Protein AF-A0A926H5A7-F1 (afdb_monomer_lite)

pLDDT: mean 89.4, std 13.28, range [42.44, 97.94]

Radius of gyration: 13.39 Å; chains: 1; bounding box: 25×28×42 Å

Structure (mmCIF, N/CA/C/O backbone):
data_AF-A0A926H5A7-F1
#
_entry.id   AF-A0A926H5A7-F1
#
loop_
_atom_site.group_PDB
_atom_site.id
_atom_site.type_symbol
_atom_site.label_atom_id
_atom_site.label_alt_id
_atom_site.label_comp_id
_atom_site.label_asym_id
_atom_site.label_entity_id
_atom_site.label_seq_id
_atom_site.pdbx_PDB_ins_code
_atom_site.Cartn_x
_atom_site.Cartn_y
_atom_site.Cartn_z
_atom_site.occupancy
_atom_site.B_iso_or_equiv
_atom_site.auth_seq_id
_atom_site.auth_comp_id
_atom_site.auth_asym_id
_atom_site.auth_atom_id
_atom_site.pdbx_PDB_model_num
ATOM 1 N N . THR A 1 1 ? 0.804 -11.809 -27.645 1.00 42.44 1 THR A N 1
ATOM 2 C CA . THR A 1 1 ? 2.170 -12.193 -27.236 1.00 42.44 1 THR A CA 1
ATOM 3 C C . THR A 1 1 ? 2.254 -12.156 -25.725 1.00 42.44 1 THR A C 1
ATOM 5 O O . THR A 1 1 ? 2.288 -11.071 -25.164 1.00 42.44 1 THR A O 1
ATOM 8 N N . TYR A 1 2 ? 2.195 -13.306 -25.051 1.00 43.31 2 TYR A N 1
ATOM 9 C CA . TYR A 1 2 ? 2.361 -13.363 -23.597 1.00 43.31 2 TYR A CA 1
ATOM 10 C C . TYR A 1 2 ? 3.860 -13.321 -23.297 1.00 43.31 2 TYR A C 1
ATOM 12 O O . TYR A 1 2 ? 4.586 -14.261 -23.611 1.00 43.31 2 TYR A O 1
ATOM 20 N N . ARG A 1 3 ? 4.339 -12.186 -22.779 1.00 58.47 3 ARG A N 1
ATOM 21 C CA . ARG A 1 3 ? 5.703 -12.058 -22.261 1.00 58.47 3 ARG A CA 1
ATOM 22 C C . ARG A 1 3 ? 5.795 -13.004 -21.065 1.00 58.47 3 ARG A C 1
ATOM 24 O O . ARG A 1 3 ? 5.071 -12.811 -20.092 1.00 58.47 3 ARG A O 1
ATOM 31 N N . LEU A 1 4 ? 6.619 -14.042 -21.188 1.00 52.50 4 LEU A N 1
ATOM 32 C CA . LEU A 1 4 ? 6.917 -14.981 -20.112 1.00 52.50 4 LEU A CA 1
ATOM 33 C C . LEU A 1 4 ? 7.320 -14.167 -18.877 1.00 52.50 4 LEU A C 1
ATOM 35 O O . LEU A 1 4 ? 8.293 -13.413 -18.921 1.00 52.50 4 LEU A O 1
ATOM 39 N N . LEU A 1 5 ? 6.519 -14.259 -17.816 1.00 55.81 5 LEU A N 1
ATOM 40 C CA . LEU A 1 5 ? 6.909 -13.770 -16.500 1.00 55.81 5 LEU A CA 1
ATOM 41 C C . LEU A 1 5 ? 8.203 -14.497 -16.123 1.00 55.81 5 LEU A C 1
ATOM 43 O O . LEU A 1 5 ? 8.330 -15.693 -16.396 1.00 55.81 5 LEU A O 1
ATOM 47 N N . HIS A 1 6 ? 9.167 -13.771 -15.555 1.00 59.41 6 HIS A N 1
ATOM 48 C CA . HIS A 1 6 ? 10.396 -14.372 -15.048 1.00 59.41 6 HIS A CA 1
ATOM 49 C C . HIS A 1 6 ? 10.049 -15.602 -14.190 1.00 59.41 6 HIS A C 1
ATOM 51 O O . HIS A 1 6 ? 9.127 -15.507 -13.371 1.00 59.41 6 HIS A O 1
ATOM 57 N N . PRO A 1 7 ? 10.764 -16.732 -14.343 1.00 60.44 7 PRO A N 1
ATOM 58 C CA . PRO A 1 7 ? 10.534 -17.930 -13.531 1.00 60.44 7 PRO A CA 1
ATOM 59 C C . PRO A 1 7 ? 10.657 -17.663 -12.014 1.00 60.44 7 PRO A C 1
ATOM 61 O O . PRO A 1 7 ? 10.159 -18.452 -11.218 1.00 60.44 7 PRO A O 1
ATOM 64 N N . ASP A 1 8 ? 11.228 -16.516 -11.627 1.00 69.00 8 ASP A N 1
ATOM 65 C CA . ASP A 1 8 ? 11.512 -16.101 -10.249 1.00 69.00 8 ASP A CA 1
ATOM 66 C C . ASP A 1 8 ? 10.448 -15.177 -9.612 1.00 69.00 8 ASP A C 1
ATOM 68 O O . ASP A 1 8 ? 10.595 -14.745 -8.465 1.00 69.00 8 ASP A O 1
ATOM 72 N N . GLY A 1 9 ? 9.349 -14.885 -10.319 1.00 77.88 9 GLY A N 1
ATOM 73 C CA . GLY A 1 9 ? 8.314 -13.957 -9.849 1.00 77.88 9 GLY A CA 1
ATOM 74 C C . GLY A 1 9 ? 8.688 -12.477 -10.027 1.00 77.88 9 GLY A C 1
ATOM 75 O O . GLY A 1 9 ? 9.773 -12.134 -10.485 1.00 77.88 9 GLY A O 1
ATOM 76 N N . ILE A 1 10 ? 7.745 -11.576 -9.727 1.00 87.19 10 ILE A N 1
ATOM 77 C CA . ILE A 1 10 ? 7.905 -10.124 -9.959 1.00 87.19 10 ILE A CA 1
ATOM 78 C C . ILE A 1 10 ? 8.623 -9.439 -8.789 1.00 87.19 10 ILE A C 1
ATOM 80 O O . ILE A 1 10 ? 9.503 -8.611 -8.996 1.00 87.19 10 ILE A O 1
ATOM 84 N N . ALA A 1 11 ? 8.212 -9.757 -7.563 1.00 88.62 11 ALA A N 1
ATOM 85 C CA . ALA A 1 11 ? 8.762 -9.247 -6.314 1.00 88.62 11 ALA A CA 1
ATOM 86 C C . ALA A 1 11 ? 8.364 -10.204 -5.183 1.00 88.62 11 ALA A C 1
ATOM 88 O O . ALA A 1 11 ? 7.317 -10.851 -5.256 1.00 88.62 11 ALA A O 1
ATOM 89 N N . ARG A 1 12 ? 9.166 -10.282 -4.118 1.00 90.69 12 ARG A N 1
ATOM 90 C CA . ARG A 1 12 ? 8.734 -10.942 -2.877 1.00 90.69 12 ARG A CA 1
ATOM 91 C C . ARG A 1 12 ? 7.733 -10.041 -2.162 1.00 90.69 12 ARG A C 1
ATOM 93 O O . ARG A 1 12 ? 7.983 -8.845 -2.058 1.00 90.69 12 ARG A O 1
ATOM 100 N N . ALA A 1 13 ? 6.625 -10.598 -1.685 1.00 92.69 13 ALA A N 1
ATOM 101 C CA . ALA A 1 13 ? 5.668 -9.858 -0.867 1.00 92.69 13 ALA A CA 1
ATOM 102 C C . ALA A 1 13 ? 6.305 -9.416 0.461 1.00 92.69 13 ALA A C 1
ATOM 104 O O . ALA A 1 13 ? 7.246 -10.051 0.947 1.00 92.69 13 ALA A O 1
ATOM 105 N N . LEU A 1 14 ? 5.782 -8.340 1.049 1.00 92.56 14 LEU A N 1
ATOM 106 C CA . LEU A 1 14 ? 6.096 -7.998 2.432 1.00 92.56 14 LEU A CA 1
ATOM 107 C C . LEU A 1 14 ? 5.528 -9.081 3.352 1.00 92.56 14 LEU A C 1
ATOM 109 O O . LEU A 1 14 ? 4.371 -9.471 3.221 1.00 92.56 14 LEU A O 1
ATOM 113 N N . GLU A 1 15 ? 6.341 -9.560 4.289 1.00 90.94 15 GLU A N 1
ATOM 114 C CA . GLU A 1 15 ? 5.894 -10.535 5.283 1.00 90.94 15 GLU A CA 1
ATOM 115 C C . GLU A 1 15 ? 4.702 -9.997 6.090 1.00 90.94 15 GLU A C 1
ATOM 117 O O . GLU A 1 15 ? 4.697 -8.831 6.502 1.00 90.94 15 GLU A O 1
ATOM 122 N N . GLY A 1 16 ? 3.696 -10.851 6.304 1.00 87.00 16 GLY A N 1
ATOM 123 C CA . GLY A 1 16 ? 2.480 -10.503 7.045 1.00 87.00 16 GLY A CA 1
ATOM 124 C C . GLY A 1 16 ? 1.538 -9.549 6.305 1.00 87.00 16 GLY A C 1
ATOM 125 O O . GLY A 1 16 ? 0.686 -8.930 6.938 1.00 87.00 16 GLY A O 1
ATOM 126 N N . SER A 1 17 ? 1.702 -9.397 4.989 1.00 89.50 17 SER A N 1
ATOM 127 C CA . SER A 1 17 ? 0.847 -8.567 4.146 1.00 89.50 17 SER A CA 1
ATOM 128 C C . SER A 1 17 ? 0.310 -9.353 2.954 1.00 89.50 17 SER A C 1
ATOM 130 O O . SER A 1 17 ? 0.993 -10.218 2.406 1.00 89.50 17 SER A O 1
ATOM 132 N N . GLU A 1 18 ? -0.917 -9.034 2.550 1.00 86.69 18 GLU A N 1
ATOM 133 C CA . GLU A 1 18 ? -1.653 -9.752 1.505 1.00 86.69 18 GLU A CA 1
ATOM 134 C C . GLU A 1 18 ? -2.159 -8.805 0.409 1.00 86.69 18 GLU A C 1
ATOM 136 O O . GLU A 1 18 ? -2.044 -9.116 -0.777 1.00 86.69 18 GLU A O 1
ATOM 141 N N . ASP A 1 19 ? -2.673 -7.628 0.781 1.00 92.88 19 ASP A N 1
ATOM 142 C CA . ASP A 1 19 ? -3.260 -6.671 -0.159 1.00 92.88 19 ASP A CA 1
ATOM 143 C C . ASP A 1 19 ? -2.210 -5.780 -0.835 1.00 92.88 19 ASP A C 1
ATOM 145 O O . ASP A 1 19 ? -1.398 -5.119 -0.181 1.00 92.88 19 ASP A O 1
ATOM 149 N N . PHE A 1 20 ? -2.282 -5.696 -2.165 1.00 95.81 20 PHE A N 1
ATOM 150 C CA . PHE A 1 20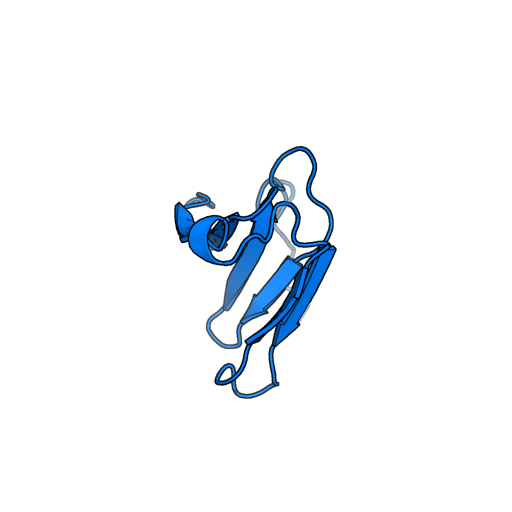 ? -1.445 -4.817 -2.979 1.00 95.81 20 PHE A CA 1
ATOM 151 C C . PHE A 1 20 ? -2.209 -4.274 -4.192 1.00 95.81 20 PHE A C 1
ATOM 153 O O . PHE A 1 20 ? -3.211 -4.842 -4.626 1.00 95.81 20 PHE A O 1
ATOM 160 N N . VAL A 1 21 ? -1.708 -3.184 -4.778 1.00 97.25 21 VAL A N 1
ATOM 161 C CA . VAL A 1 21 ? -2.210 -2.630 -6.046 1.00 97.25 21 VAL A CA 1
ATOM 162 C C . VAL A 1 21 ? -1.064 -2.277 -6.987 1.00 97.25 21 VAL A C 1
ATOM 164 O O . VAL A 1 21 ? 0.029 -1.920 -6.548 1.00 97.25 21 VAL A O 1
ATOM 167 N N . TRP A 1 22 ? -1.329 -2.350 -8.291 1.00 96.06 22 TRP A N 1
ATOM 168 C CA . TRP A 1 22 ? -0.461 -1.788 -9.325 1.00 96.06 22 TRP A CA 1
ATOM 169 C C . TRP A 1 22 ? -0.916 -0.378 -9.675 1.00 96.06 22 TRP A C 1
ATOM 171 O O . TRP A 1 22 ? -2.090 -0.153 -9.970 1.00 96.06 22 TRP A O 1
ATOM 181 N N . THR A 1 23 ? 0.017 0.563 -9.694 1.00 96.44 23 THR A N 1
ATOM 182 C CA . THR A 1 23 ? -0.210 1.891 -10.259 1.00 96.44 23 THR A CA 1
ATOM 183 C C . THR A 1 23 ? -0.082 1.849 -11.791 1.00 96.44 23 THR A C 1
ATOM 185 O O . THR A 1 23 ? 0.596 0.971 -12.341 1.00 96.44 23 THR A O 1
ATOM 188 N N . PRO A 1 24 ? -0.650 2.834 -12.511 1.00 95.62 24 PRO A N 1
ATOM 189 C CA . PRO A 1 24 ? -0.474 2.944 -13.961 1.00 95.62 24 PRO A CA 1
ATOM 190 C C . PRO A 1 24 ? 0.984 3.101 -14.417 1.00 95.62 24 PRO A C 1
ATOM 192 O O . PRO A 1 24 ? 1.306 2.749 -15.549 1.00 95.62 24 PRO A O 1
ATOM 195 N N . ASP A 1 25 ? 1.874 3.609 -13.554 1.00 93.44 25 ASP A N 1
ATOM 196 C CA . ASP A 1 25 ? 3.307 3.748 -13.854 1.00 93.44 25 ASP A CA 1
ATOM 197 C C . ASP A 1 25 ? 4.123 2.470 -13.573 1.00 93.44 25 ASP A C 1
ATOM 199 O O . ASP A 1 25 ? 5.346 2.474 -13.715 1.00 93.44 25 ASP A O 1
ATOM 203 N N . GLY A 1 26 ? 3.459 1.371 -13.194 1.00 93.31 26 GLY A N 1
ATOM 204 C CA . GLY A 1 26 ? 4.102 0.086 -12.921 1.00 93.31 26 GLY A CA 1
ATOM 205 C C . GLY A 1 26 ? 4.745 -0.012 -11.535 1.00 93.31 26 GLY A C 1
ATOM 206 O O . GLY A 1 26 ? 5.586 -0.882 -11.311 1.00 93.31 26 GLY A O 1
ATOM 207 N N . THR A 1 27 ? 4.375 0.868 -10.606 1.00 94.75 27 THR A N 1
ATOM 208 C CA . THR A 1 27 ? 4.747 0.762 -9.193 1.00 94.75 27 THR A CA 1
ATOM 209 C C . THR A 1 27 ? 3.782 -0.182 -8.478 1.00 94.75 27 THR A C 1
ATOM 211 O O . THR A 1 27 ? 2.566 -0.089 -8.629 1.00 94.75 27 THR A O 1
ATOM 214 N N . LEU A 1 28 ? 4.315 -1.092 -7.672 1.00 96.19 28 LEU A N 1
ATOM 215 C CA . LEU A 1 28 ? 3.542 -1.872 -6.713 1.00 96.19 28 LEU A CA 1
ATOM 216 C C . LEU A 1 28 ? 3.407 -1.088 -5.411 1.00 96.19 28 LEU A C 1
ATOM 218 O O . LEU A 1 28 ? 4.406 -0.581 -4.903 1.00 96.19 28 LEU A O 1
ATOM 222 N N . LEU A 1 29 ? 2.202 -1.042 -4.853 1.00 97.44 29 LEU A N 1
ATOM 223 C CA . LEU A 1 29 ? 1.935 -0.529 -3.511 1.00 97.44 29 LEU A CA 1
ATOM 224 C C . LEU A 1 29 ? 1.420 -1.659 -2.623 1.00 97.44 29 LEU A C 1
ATOM 226 O O . LEU A 1 29 ? 0.550 -2.414 -3.048 1.00 97.44 29 LEU A O 1
ATOM 230 N N . MET A 1 30 ? 1.937 -1.755 -1.401 1.00 97.31 30 MET A N 1
ATOM 231 C CA . MET A 1 30 ? 1.557 -2.774 -0.416 1.00 97.31 30 MET A CA 1
ATOM 232 C C . MET A 1 30 ? 1.681 -2.194 0.993 1.00 97.31 30 MET A C 1
ATOM 234 O O . MET A 1 30 ? 2.564 -1.374 1.254 1.00 97.31 30 MET A O 1
ATOM 238 N N . CYS A 1 31 ? 0.806 -2.601 1.908 1.00 96.19 31 CYS A N 1
ATOM 239 C CA . CYS A 1 31 ? 0.817 -2.113 3.289 1.00 96.19 31 CYS A CA 1
ATOM 240 C C . CYS A 1 31 ? 1.404 -3.140 4.252 1.00 96.19 31 CYS A C 1
ATOM 242 O O . CYS A 1 31 ? 1.200 -4.329 4.066 1.00 96.19 31 CYS A O 1
ATOM 244 N N . ARG A 1 32 ? 2.059 -2.710 5.331 1.00 95.75 32 ARG A N 1
ATOM 245 C CA . ARG A 1 32 ? 2.392 -3.578 6.471 1.00 95.75 32 ARG A CA 1
ATOM 246 C C . ARG A 1 32 ? 2.198 -2.795 7.764 1.00 95.75 32 ARG A C 1
ATOM 248 O O . ARG A 1 32 ? 2.878 -1.791 7.977 1.00 95.75 32 ARG A O 1
ATOM 255 N N . GLY A 1 33 ? 1.266 -3.239 8.607 1.00 95.62 33 GLY A N 1
ATOM 256 C CA . GLY A 1 33 ? 0.800 -2.435 9.738 1.00 95.62 33 GLY A CA 1
ATOM 257 C C . GLY A 1 33 ? 0.207 -1.112 9.250 1.00 95.62 33 GLY A C 1
ATOM 258 O O . GLY A 1 33 ? -0.585 -1.090 8.308 1.00 95.62 33 GLY A O 1
ATOM 259 N N . ALA A 1 34 ? 0.645 -0.005 9.846 1.00 96.56 34 ALA A N 1
ATOM 260 C CA . ALA A 1 34 ? 0.252 1.355 9.478 1.00 96.56 34 ALA A CA 1
ATOM 261 C C . ALA A 1 34 ? 1.059 1.961 8.314 1.00 96.56 34 ALA A C 1
ATOM 263 O O . ALA A 1 34 ? 0.859 3.125 7.971 1.00 96.56 34 ALA A O 1
ATOM 264 N N . ILE A 1 35 ? 1.999 1.216 7.726 1.00 97.56 35 ILE A N 1
ATOM 265 C CA . ILE A 1 35 ? 2.976 1.756 6.776 1.00 97.56 35 ILE A CA 1
ATOM 266 C C . ILE A 1 35 ? 2.622 1.326 5.352 1.00 97.56 35 ILE A C 1
ATOM 268 O O . ILE A 1 35 ? 2.401 0.145 5.079 1.00 97.56 35 ILE A O 1
ATOM 272 N N . LEU A 1 36 ? 2.611 2.287 4.428 1.00 97.69 36 LEU A N 1
ATOM 273 C CA . LEU A 1 36 ? 2.514 2.063 2.989 1.00 97.69 36 LEU A CA 1
ATOM 274 C C . LEU A 1 36 ? 3.918 1.990 2.388 1.00 97.69 36 LEU A C 1
ATOM 276 O O . LEU A 1 36 ? 4.734 2.891 2.588 1.00 97.69 36 LEU A O 1
ATOM 280 N N . TYR A 1 37 ? 4.177 0.947 1.610 1.00 97.81 37 TYR A N 1
ATOM 281 C CA . TYR A 1 37 ? 5.422 0.738 0.881 1.00 97.81 37 TYR A CA 1
ATOM 282 C C . TYR A 1 37 ? 5.184 0.787 -0.627 1.00 97.81 37 TYR A C 1
ATOM 284 O O . TYR A 1 37 ? 4.086 0.502 -1.107 1.00 97.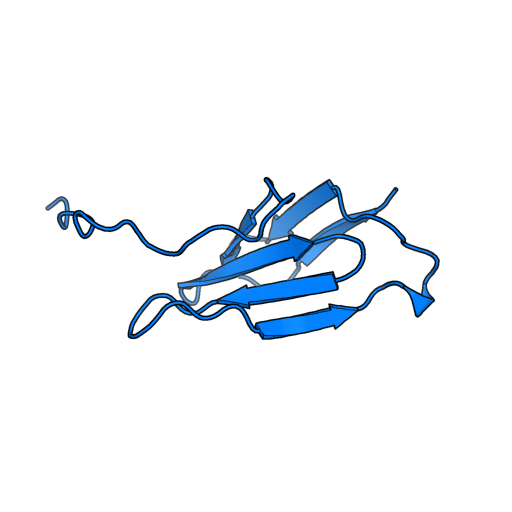81 37 TYR A O 1
ATOM 292 N N . GLN A 1 38 ? 6.244 1.096 -1.371 1.00 96.81 38 GLN A N 1
ATOM 293 C CA . GLN A 1 38 ? 6.277 1.051 -2.828 1.00 96.81 38 GLN A CA 1
ATOM 294 C C . GLN A 1 38 ? 7.424 0.175 -3.345 1.00 96.81 38 GLN A C 1
ATOM 296 O O . GLN A 1 38 ? 8.467 0.071 -2.696 1.00 96.81 38 GLN A O 1
ATOM 301 N N . CYS A 1 39 ? 7.256 -0.414 -4.528 1.00 95.38 39 CYS A N 1
ATOM 302 C CA . CYS A 1 39 ? 8.290 -1.180 -5.220 1.00 95.38 39 CYS A CA 1
ATOM 303 C C . CYS A 1 39 ? 8.208 -0.969 -6.742 1.00 95.38 39 CYS A C 1
ATOM 305 O O . CYS A 1 39 ? 7.124 -1.033 -7.317 1.00 95.38 39 CYS A O 1
ATOM 307 N N . LYS A 1 40 ? 9.354 -0.751 -7.408 1.00 93.06 40 LYS A N 1
ATOM 308 C CA . LYS A 1 40 ? 9.473 -0.749 -8.879 1.00 93.06 40 LYS A CA 1
ATOM 309 C C . LYS A 1 40 ? 10.177 -2.031 -9.347 1.00 93.06 40 LYS A C 1
ATOM 311 O O . LYS A 1 40 ? 11.392 -2.131 -9.188 1.00 93.06 40 LYS A O 1
ATOM 316 N N . PRO A 1 41 ? 9.468 -3.000 -9.954 1.00 85.69 41 PRO A N 1
ATOM 317 C CA . PRO A 1 41 ? 10.041 -4.325 -10.225 1.00 85.69 41 PRO A CA 1
ATOM 318 C C . PRO A 1 41 ? 11.106 -4.401 -11.327 1.00 85.69 41 PRO A C 1
ATOM 320 O O . PRO A 1 41 ? 11.728 -5.442 -11.492 1.00 85.69 41 PRO A O 1
ATOM 323 N N . ALA A 1 42 ? 11.314 -3.332 -12.103 1.00 77.38 42 ALA A N 1
ATOM 324 C CA . ALA A 1 42 ? 12.014 -3.405 -13.386 1.00 77.38 42 ALA A CA 1
ATOM 325 C C . ALA A 1 42 ? 13.488 -3.855 -13.323 1.00 77.38 42 ALA A C 1
ATOM 327 O O . ALA A 1 42 ? 13.938 -4.441 -14.298 1.00 77.38 42 ALA A O 1
ATOM 328 N N . ASN A 1 43 ? 14.228 -3.610 -12.229 1.00 63.31 43 ASN A N 1
ATOM 329 C CA . ASN A 1 43 ? 15.681 -3.878 -12.188 1.00 63.31 43 ASN A CA 1
ATOM 330 C C . ASN A 1 43 ? 16.213 -4.522 -10.894 1.00 63.31 43 ASN A C 1
ATOM 332 O O . ASN A 1 43 ? 17.341 -5.001 -10.886 1.00 63.31 43 ASN A O 1
ATOM 336 N N . ALA A 1 44 ? 15.432 -4.517 -9.815 1.00 73.25 44 ALA A N 1
ATOM 337 C CA . ALA A 1 44 ? 15.676 -5.219 -8.552 1.00 73.25 44 ALA A CA 1
ATOM 338 C C . ALA A 1 44 ? 14.525 -4.815 -7.619 1.00 73.25 44 ALA A C 1
ATOM 340 O O . ALA A 1 44 ? 14.514 -3.678 -7.139 1.00 73.25 44 ALA A O 1
ATOM 341 N N . PRO A 1 45 ? 13.507 -5.664 -7.422 1.00 80.19 45 PRO A N 1
ATOM 342 C CA . PRO A 1 45 ? 12.342 -5.294 -6.634 1.00 80.19 45 PRO A CA 1
ATOM 343 C C . PRO A 1 45 ? 12.720 -5.097 -5.160 1.00 80.19 45 PRO A C 1
ATOM 345 O O . PRO A 1 45 ? 12.847 -6.057 -4.402 1.00 80.19 45 PRO A O 1
ATOM 348 N N . THR A 1 46 ? 12.862 -3.836 -4.755 1.00 91.12 46 THR A N 1
ATOM 349 C CA . THR A 1 46 ? 13.068 -3.435 -3.359 1.00 91.12 46 THR A CA 1
ATOM 350 C C . THR A 1 46 ? 11.856 -2.658 -2.876 1.00 91.12 46 THR A C 1
ATOM 352 O O . THR A 1 46 ? 11.389 -1.743 -3.558 1.00 91.12 46 THR A O 1
ATOM 355 N N . TRP A 1 47 ? 11.351 -3.018 -1.699 1.00 95.38 47 TRP A N 1
ATOM 356 C CA . TRP A 1 47 ? 10.299 -2.266 -1.026 1.00 95.38 47 TRP A CA 1
ATOM 357 C C . TRP A 1 47 ? 10.893 -1.096 -0.253 1.00 95.38 47 TRP A C 1
ATOM 359 O O . TRP A 1 47 ? 11.787 -1.276 0.572 1.00 95.38 47 TRP A O 1
ATOM 369 N N . THR A 1 48 ? 10.362 0.099 -0.486 1.00 96.62 48 THR A N 1
ATOM 370 C CA . THR A 1 48 ? 10.717 1.311 0.258 1.00 96.62 48 THR A CA 1
ATOM 371 C C . THR A 1 48 ? 9.474 1.904 0.895 1.00 96.62 48 THR A C 1
ATOM 373 O O . THR A 1 48 ? 8.417 1.934 0.265 1.00 96.62 48 THR A O 1
ATOM 376 N N . GLN A 1 49 ? 9.588 2.391 2.127 1.00 97.75 49 GLN A N 1
ATOM 377 C CA . GLN A 1 49 ? 8.493 3.090 2.794 1.00 97.75 49 GLN A CA 1
ATOM 378 C C . GLN A 1 49 ? 8.123 4.357 2.014 1.00 97.75 49 GLN A C 1
ATOM 380 O O . GLN A 1 49 ? 8.996 5.136 1.637 1.00 97.75 49 GLN A O 1
ATOM 385 N N . LEU A 1 50 ? 6.826 4.541 1.779 1.00 97.44 50 LEU A N 1
ATOM 386 C CA . LEU A 1 50 ? 6.249 5.699 1.105 1.00 97.44 50 LEU A CA 1
ATOM 387 C C . LEU A 1 50 ? 5.544 6.627 2.102 1.00 97.44 50 LEU A C 1
ATOM 389 O O . LEU A 1 50 ? 5.692 7.842 2.013 1.00 97.44 50 LEU A O 1
ATOM 393 N N . ALA A 1 51 ? 4.798 6.066 3.057 1.00 97.38 51 ALA A N 1
ATOM 394 C CA . ALA A 1 51 ? 4.086 6.828 4.081 1.00 97.38 51 ALA A CA 1
ATOM 395 C C . ALA A 1 51 ? 3.839 5.987 5.341 1.00 97.38 51 ALA A C 1
ATOM 397 O O . ALA A 1 51 ? 3.741 4.765 5.258 1.00 97.38 51 ALA A O 1
ATOM 398 N N . ASP A 1 52 ? 3.705 6.651 6.488 1.00 97.38 52 ASP A N 1
ATOM 399 C CA . ASP A 1 52 ? 3.301 6.056 7.766 1.00 97.38 52 ASP A CA 1
ATOM 400 C C . ASP A 1 52 ? 2.059 6.789 8.285 1.00 97.38 52 ASP A C 1
ATOM 402 O O . ASP A 1 52 ? 2.037 8.020 8.359 1.00 97.38 52 ASP A O 1
ATOM 406 N N . PHE A 1 53 ? 1.016 6.026 8.602 1.00 96.19 53 PHE A N 1
ATOM 407 C CA . PHE A 1 53 ? -0.280 6.530 9.043 1.00 96.19 53 PHE A CA 1
ATOM 408 C C . PHE A 1 53 ? -0.499 6.394 10.558 1.00 96.19 53 PHE A C 1
ATOM 410 O O . PHE A 1 53 ? -1.573 6.742 11.050 1.00 96.19 53 PHE A O 1
ATOM 417 N N . SER A 1 54 ? 0.509 5.951 11.316 1.00 96.38 54 SER A N 1
ATOM 418 C CA . SER A 1 54 ? 0.433 5.775 12.774 1.00 96.38 54 SER A CA 1
ATOM 419 C C . SER A 1 54 ? 0.051 7.059 13.518 1.00 96.38 54 SER A C 1
ATOM 421 O O . SER A 1 54 ? -0.732 7.021 14.466 1.00 96.38 54 SER A O 1
ATOM 423 N N . ALA A 1 55 ? 0.508 8.221 13.040 1.00 96.00 55 ALA A N 1
ATOM 424 C CA . ALA A 1 55 ? 0.153 9.526 13.603 1.00 96.00 55 ALA A CA 1
ATOM 425 C C . ALA A 1 55 ? -1.351 9.861 13.501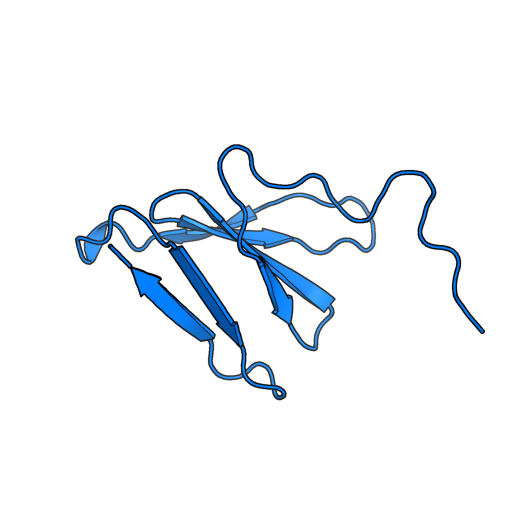 1.00 96.00 55 ALA A C 1
ATOM 427 O O . ALA A 1 55 ? -1.834 10.734 14.219 1.00 96.00 55 ALA A O 1
ATOM 428 N N . LEU A 1 56 ? -2.097 9.171 12.630 1.00 94.75 56 LEU A N 1
ATOM 429 C CA . LEU A 1 56 ? -3.553 9.291 12.502 1.00 94.75 56 LEU A CA 1
ATOM 430 C C . LEU A 1 56 ? -4.313 8.295 13.395 1.00 94.75 56 LEU A C 1
ATOM 432 O O . LEU A 1 56 ? -5.532 8.197 13.293 1.00 94.75 56 LEU A O 1
ATOM 436 N N . GLY A 1 57 ? -3.610 7.538 14.244 1.00 94.75 57 GLY A N 1
ATOM 437 C CA . GLY A 1 57 ? -4.191 6.4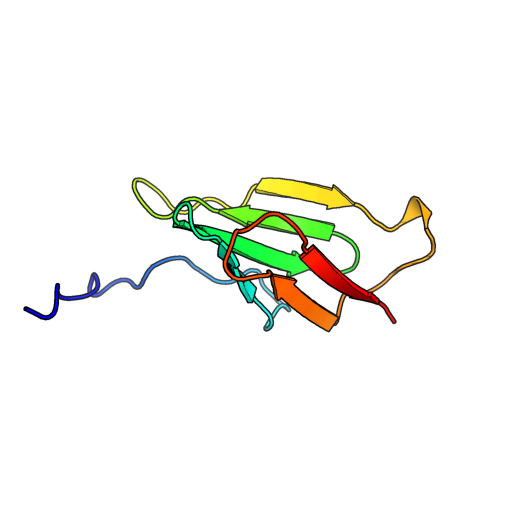86 15.082 1.00 94.75 57 GLY A CA 1
ATOM 438 C C . GLY A 1 57 ? -4.492 5.181 14.338 1.00 94.75 57 GLY A C 1
ATOM 439 O O . GLY A 1 57 ? -5.091 4.282 14.921 1.00 94.75 57 GLY A O 1
ATOM 440 N N . ILE A 1 58 ? -4.082 5.062 13.071 1.00 95.25 58 ILE A N 1
ATOM 441 C CA . ILE A 1 58 ? -4.230 3.835 12.284 1.00 95.25 58 ILE A CA 1
ATOM 442 C C . ILE A 1 58 ? -3.095 2.889 12.659 1.00 95.25 58 ILE A C 1
ATOM 444 O O . ILE A 1 58 ? -1.928 3.230 12.485 1.00 95.25 58 ILE A O 1
ATOM 448 N N . ASN A 1 59 ? -3.433 1.683 13.109 1.00 94.31 59 ASN A N 1
ATOM 449 C CA . ASN A 1 59 ? -2.436 0.672 13.483 1.00 94.31 59 ASN A CA 1
ATOM 450 C C . ASN A 1 59 ? -2.258 -0.408 12.410 1.00 94.31 59 ASN A C 1
ATOM 452 O O . ASN A 1 59 ? -1.185 -1.002 12.296 1.00 94.31 59 ASN A O 1
ATOM 456 N N . GLN A 1 60 ? -3.296 -0.647 11.607 1.00 95.00 60 GLN A N 1
ATOM 457 C CA . GLN A 1 60 ? -3.301 -1.672 10.572 1.00 95.00 60 GLN A CA 1
ATOM 458 C C . GLN A 1 60 ? -4.084 -1.193 9.350 1.00 95.00 60 GLN A C 1
ATOM 460 O O . GLN A 1 60 ? -5.265 -0.869 9.440 1.00 95.00 60 GLN A O 1
ATOM 465 N N . LEU A 1 61 ? -3.436 -1.205 8.189 1.00 95.56 61 LEU A N 1
ATOM 466 C CA . LEU A 1 61 ? -4.082 -1.056 6.891 1.00 95.56 61 LEU A CA 1
ATOM 467 C C . LEU A 1 61 ? -4.452 -2.442 6.354 1.00 95.56 61 LEU A C 1
ATOM 469 O O . LEU A 1 61 ? -3.649 -3.375 6.409 1.00 95.56 61 LEU A O 1
ATOM 473 N N . THR A 1 62 ? -5.679 -2.579 5.858 1.00 93.19 62 THR A N 1
ATOM 474 C CA . THR A 1 62 ? -6.263 -3.876 5.478 1.00 93.19 62 THR A CA 1
ATOM 475 C C . THR A 1 62 ? -6.764 -3.936 4.044 1.00 93.19 62 THR A C 1
ATOM 477 O O . THR A 1 62 ? -7.096 -5.020 3.600 1.00 93.19 62 THR A O 1
ATOM 480 N N . ARG A 1 63 ? -6.855 -2.820 3.305 1.00 94.44 63 ARG A N 1
ATOM 481 C CA . ARG A 1 63 ? -7.189 -2.803 1.866 1.00 94.44 63 ARG A CA 1
ATOM 482 C C . ARG A 1 63 ? -6.600 -1.573 1.183 1.00 94.44 63 ARG A C 1
ATOM 484 O O . ARG A 1 63 ? -6.501 -0.509 1.799 1.00 94.44 63 ARG A O 1
ATOM 491 N N . LEU A 1 64 ? -6.298 -1.712 -0.108 1.00 96.69 64 LEU A N 1
ATOM 492 C CA . LEU A 1 64 ? -5.893 -0.624 -0.994 1.00 96.69 64 LEU A CA 1
ATOM 493 C C . LEU A 1 64 ? -6.697 -0.673 -2.298 1.00 96.69 64 LEU A C 1
ATOM 495 O O . LEU A 1 64 ? -6.969 -1.751 -2.822 1.00 96.69 64 LEU A O 1
ATOM 499 N N . ALA A 1 65 ? -7.024 0.490 -2.856 1.00 97.31 65 ALA A N 1
ATOM 500 C CA . ALA A 1 65 ? -7.541 0.614 -4.218 1.00 97.31 65 ALA A CA 1
ATOM 501 C C . ALA A 1 65 ? -7.025 1.904 -4.856 1.00 97.31 65 ALA A C 1
ATOM 503 O O . ALA A 1 65 ? -7.027 2.953 -4.216 1.00 97.31 65 ALA A O 1
ATOM 504 N N . ILE A 1 66 ? -6.609 1.842 -6.118 1.00 97.94 66 ILE A N 1
ATOM 505 C CA . ILE A 1 66 ? -6.177 3.014 -6.883 1.00 97.94 66 ILE A CA 1
ATOM 506 C C . ILE A 1 66 ? -7.111 3.224 -8.072 1.00 97.94 66 ILE A C 1
ATOM 508 O O . ILE A 1 66 ? -7.562 2.258 -8.690 1.00 97.94 66 ILE A O 1
ATOM 512 N N . ASP A 1 67 ? -7.443 4.476 -8.379 1.00 97.88 67 ASP A N 1
ATOM 513 C CA . ASP A 1 67 ? -8.238 4.770 -9.570 1.00 97.88 67 ASP A CA 1
ATOM 514 C C . ASP A 1 67 ? -7.439 4.484 -10.860 1.00 97.88 67 ASP A C 1
ATOM 516 O O . ASP A 1 67 ? -6.204 4.517 -10.845 1.00 97.88 67 ASP A O 1
ATOM 520 N N . PRO A 1 68 ? -8.107 4.261 -12.008 1.00 96.62 68 PRO A N 1
ATOM 521 C CA . PRO A 1 68 ? -7.417 3.902 -13.247 1.00 96.62 68 PRO A CA 1
ATOM 522 C C . PRO A 1 68 ? -6.423 4.956 -13.752 1.00 96.62 68 PRO A C 1
ATOM 524 O O . PRO A 1 68 ? -5.519 4.617 -14.512 1.00 96.62 68 PRO A O 1
ATOM 527 N N . GLN A 1 69 ? -6.575 6.230 -13.364 1.00 97.25 69 GLN A N 1
ATOM 528 C CA . GLN A 1 69 ? -5.639 7.296 -13.727 1.00 97.25 69 GLN A CA 1
ATOM 529 C C . GLN A 1 69 ? -4.486 7.449 -12.724 1.00 97.25 69 GLN A C 1
ATOM 531 O O . GLN A 1 69 ? -3.580 8.244 -12.975 1.00 97.25 69 GLN A O 1
ATOM 536 N N . GLY A 1 70 ? -4.486 6.706 -11.612 1.00 96.44 70 GLY A N 1
ATOM 537 C CA . GLY A 1 70 ? -3.407 6.716 -10.623 1.00 96.44 70 GLY A CA 1
ATOM 538 C C . GLY A 1 70 ? -3.337 7.985 -9.772 1.00 96.44 70 GLY A C 1
ATOM 539 O O . GLY A 1 70 ? -2.282 8.301 -9.231 1.00 96.44 70 GLY A O 1
ATOM 540 N N . LYS A 1 71 ? -4.428 8.751 -9.686 1.00 96.56 71 LYS A N 1
ATOM 541 C CA . LYS A 1 71 ? -4.491 10.061 -9.019 1.00 96.56 71 LYS A CA 1
ATOM 542 C C . LYS A 1 71 ? -5.021 9.999 -7.589 1.00 96.56 71 LYS A C 1
ATOM 544 O O . LYS A 1 71 ? -4.829 10.945 -6.830 1.00 96.56 71 LYS A O 1
ATOM 549 N N . LYS A 1 72 ? -5.738 8.938 -7.232 1.00 97.75 72 LYS A N 1
ATOM 550 C CA . LYS A 1 72 ? -6.426 8.748 -5.959 1.00 97.75 72 LYS A CA 1
ATOM 551 C C . LYS A 1 72 ? -6.164 7.337 -5.458 1.00 97.75 72 LYS A C 1
ATOM 553 O O . LYS A 1 72 ? -6.449 6.361 -6.147 1.00 97.75 72 LYS A O 1
ATOM 558 N N . LEU A 1 73 ? -5.670 7.258 -4.228 1.00 97.25 73 LEU A N 1
ATOM 559 C CA . LEU A 1 73 ? -5.485 6.019 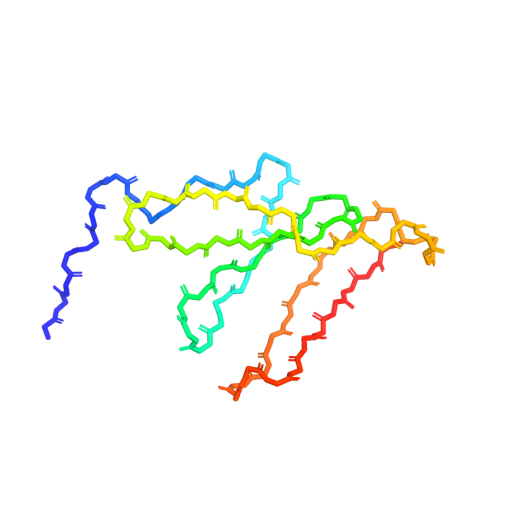-3.488 1.00 97.25 73 LEU A CA 1
ATOM 560 C C . LEU A 1 73 ? -6.487 5.995 -2.332 1.00 97.25 73 LEU A C 1
ATOM 562 O O . LEU A 1 73 ? -6.503 6.908 -1.507 1.00 97.25 73 LEU A O 1
ATOM 566 N N . ALA A 1 74 ? -7.323 4.964 -2.286 1.00 97.25 74 ALA A N 1
ATOM 567 C CA . ALA A 1 74 ? -8.165 4.648 -1.145 1.00 97.25 74 ALA A CA 1
ATOM 568 C C . ALA A 1 74 ? -7.462 3.610 -0.263 1.00 97.25 74 ALA A C 1
ATOM 570 O O . ALA A 1 74 ? -6.888 2.641 -0.765 1.00 97.25 74 ALA A O 1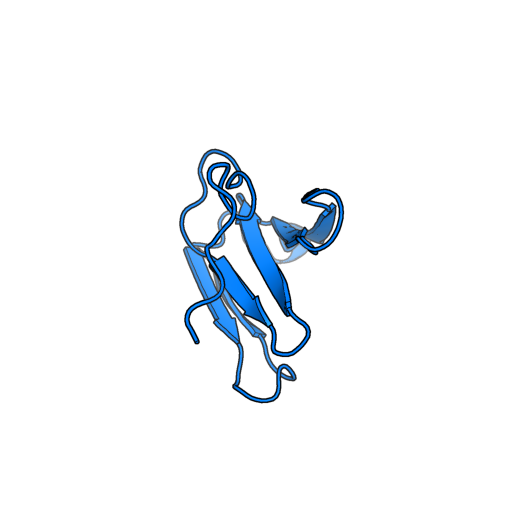
ATOM 571 N N . LEU A 1 75 ? -7.533 3.824 1.049 1.00 95.69 75 LEU A N 1
ATOM 572 C CA . LEU A 1 75 ? -6.956 2.969 2.081 1.00 95.69 75 LEU A CA 1
ATOM 573 C C . LEU A 1 75 ? -8.031 2.665 3.124 1.00 95.69 75 LEU A C 1
ATOM 575 O O . LEU A 1 75 ? -8.825 3.543 3.462 1.00 95.69 75 LEU A O 1
ATOM 579 N N . VAL A 1 76 ? -8.043 1.439 3.643 1.00 95.81 76 VAL A N 1
ATOM 580 C CA . VAL A 1 76 ? -8.924 1.039 4.751 1.00 95.81 76 VAL A CA 1
ATOM 581 C C . VAL A 1 76 ? -8.065 0.714 5.967 1.00 95.81 76 VAL A C 1
ATOM 583 O O . VAL A 1 76 ? -7.245 -0.203 5.910 1.00 95.81 76 VAL A O 1
ATOM 586 N N . GLY A 1 77 ? -8.242 1.476 7.047 1.00 93.56 77 GLY A N 1
ATOM 587 C CA . GLY A 1 77 ? -7.616 1.236 8.349 1.00 93.56 77 GLY A CA 1
ATOM 588 C C . GLY A 1 77 ? -8.557 0.511 9.315 1.00 93.56 77 GLY A C 1
ATOM 589 O O . GLY A 1 77 ? -9.775 0.665 9.207 1.00 93.56 77 GLY A O 1
ATOM 590 N N . GLN A 1 78 ? -7.985 -0.274 10.227 1.00 86.25 78 GLN A N 1
ATOM 591 C CA . GLN A 1 78 ? -8.643 -0.796 11.433 1.00 86.25 78 GLN A CA 1
ATOM 592 C C . GLN A 1 78 ? -8.480 0.154 12.618 1.00 86.25 78 GLN A C 1
ATOM 594 O O . GLN A 1 78 ? -7.408 0.801 12.706 1.00 86.25 78 GLN A O 1
#

Foldseek 3Di:
DDDDAPPVHQADDDPPWDEWDAAPVGWIWTDDFQWIWIFRRPPPTDTDTDDGCVVVVFGGWDYWDADNNRPDIDIDGD

Secondary structure (DSSP, 8-state):
------TT-S-PPPTT---EEE-TTS-EEEEETTEEEEE-TTTS---EEEEE-GGGT---EEEEEE-TTS--EEEEE-

Sequence (78 aa):
TYRLLHPDGIARALEGSEDFVWTPDGTLLMCRGAILYQCKPANAPTWTQLADFSALGINQLTRLAIDPQGKKLALVGQ